Protein AF-A0A4Q0AKB0-F1 (afdb_monomer)

Secondary structure (DSSP, 8-state):
----S-S-TT-----SEEEE--SHHHHHHHHHHHHTT--EEEE-SS-TTTHHHH-S----

Foldseek 3Di:
DDDDPDDPPPDDDDFQEEAEAQAPVVVVVVVVCVVVVGRYDYDHDDDHRPPNVVDPDDDD

InterPro domains:
  IPR036188 FAD/NAD(P)-binding domain superfamily [G3DSA:3.50.50.60] (1-60)
  IPR036188 FAD/NAD(P)-binding domain superfamily [SSF51905] (5-53)

Nearest PDB structures (foldseek):
  4ywo-assembly1_A-2  TM=8.297E-01  e=3.299E-01  Metallosphaera sedula DSM 5348
  8dp2-assembly1_A  TM=7.023E-01  e=1.586E+00  Pseudomonas aeruginosa PAO1
  4j49-assembly1_A  TM=3.822E-01  e=5.061E+00  Methanosarcina barkeri str. Fusaro

pLDDT: mean 86.34, std 15.08, range [51.75, 97.94]

Sequence (60 aa):
MNQLLNDNANADKVYDCVMVGAGPAALAAAVYTARENIETVLYERGVIGGLAAVTDKVDN

Solvent-accessible surface area (backbone atoms only — not comparable to full-atom values): 4065 Å² total; per-residue (Å²): 137,92,90,88,86,76,89,62,97,78,62,81,84,83,63,82,37,81,41,85,37,36,24,63,68,46,51,54,50,50,56,55,36,54,74,70,71,44,48,68,47,71,50,65,89,82,57,74,35,35,68,74,63,77,49,97,73,87,87,136

Organism: NCBI:txid2506947

Radius of gyration: 17.66 Å; Cα contacts (8 Å, |Δi|>4): 56; chains: 1; bounding box: 36×40×45 Å

Mean predicted aligned error: 8.7 Å

Structure (mmCIF, N/CA/C/O backbone):
data_AF-A0A4Q0AKB0-F1
#
_entry.id   AF-A0A4Q0AKB0-F1
#
loop_
_atom_site.group_PDB
_atom_site.id
_atom_site.type_symbol
_atom_site.label_atom_id
_atom_site.label_alt_id
_atom_site.label_comp_id
_atom_site.label_asym_id
_atom_site.label_entity_id
_atom_site.label_seq_id
_atom_site.pdbx_PDB_ins_code
_atom_site.Cartn_x
_atom_site.Cartn_y
_atom_site.Cartn_z
_atom_site.occupancy
_atom_site.B_iso_or_equiv
_atom_site.auth_seq_id
_atom_site.auth_comp_id
_atom_site.auth_asym_id
_atom_site.auth_atom_id
_atom_site.pdbx_PDB_model_num
ATOM 1 N N . MET A 1 1 ? -15.831 -27.008 30.511 1.00 51.75 1 MET A N 1
ATOM 2 C CA . MET A 1 1 ? -15.049 -27.637 29.426 1.00 51.75 1 MET A CA 1
ATOM 3 C C . MET A 1 1 ? -15.951 -27.677 28.200 1.00 51.75 1 MET A C 1
ATOM 5 O O . MET A 1 1 ? -16.997 -28.299 28.294 1.00 51.75 1 MET A O 1
ATOM 9 N N . ASN A 1 2 ? -15.557 -26.979 27.130 1.00 54.09 2 ASN A N 1
ATOM 10 C CA . ASN A 1 2 ? -16.256 -26.736 25.852 1.00 54.09 2 ASN A CA 1
ATOM 11 C C . ASN A 1 2 ? -17.359 -25.665 25.838 1.00 54.09 2 ASN A C 1
ATOM 13 O O . ASN A 1 2 ? -18.483 -25.927 26.247 1.00 54.09 2 ASN A O 1
ATOM 17 N N . GLN A 1 3 ? -16.985 -24.481 25.315 1.00 51.88 3 GLN A N 1
ATOM 18 C CA . GLN A 1 3 ? -17.663 -23.704 24.249 1.00 51.88 3 GLN A CA 1
ATOM 19 C C . GLN A 1 3 ? -17.477 -22.176 24.419 1.00 51.88 3 GLN A C 1
ATOM 21 O O . GLN A 1 3 ? -18.447 -21.445 24.554 1.00 51.88 3 GLN A O 1
ATOM 26 N N . LEU A 1 4 ? -16.227 -21.681 24.421 1.00 52.78 4 LEU A N 1
ATOM 27 C CA . LEU A 1 4 ? -15.915 -20.232 24.438 1.0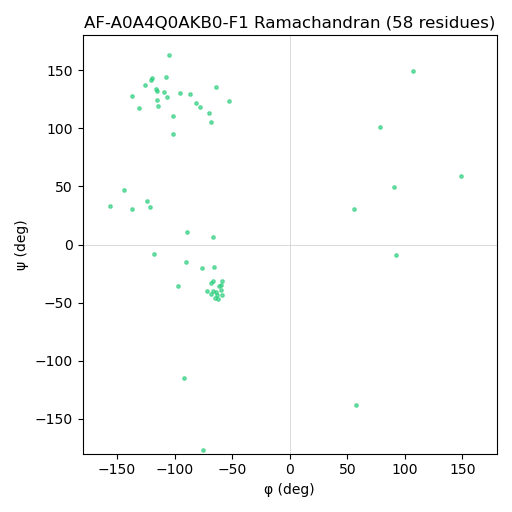0 52.78 4 LEU A CA 1
ATOM 28 C C . LEU A 1 4 ? -14.774 -19.844 23.470 1.00 52.78 4 LEU A C 1
ATOM 30 O O . LEU A 1 4 ? -14.016 -18.919 23.727 1.00 52.78 4 LEU A O 1
ATOM 34 N N . LEU A 1 5 ? -14.619 -20.569 22.358 1.00 57.78 5 LEU A N 1
ATOM 35 C CA . LEU A 1 5 ? -13.589 -20.299 21.339 1.00 57.78 5 LEU A CA 1
ATOM 36 C C . LEU A 1 5 ? -14.195 -20.045 19.953 1.00 57.78 5 LEU A C 1
ATOM 38 O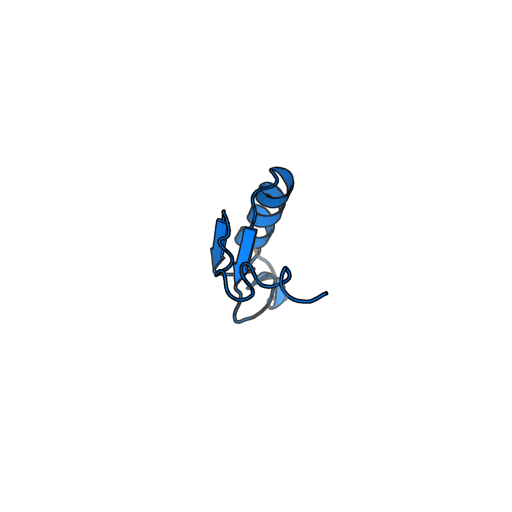 O . LEU A 1 5 ? -13.608 -20.441 18.952 1.00 57.78 5 LEU A O 1
ATOM 42 N N . ASN A 1 6 ? -15.390 -19.451 19.866 1.00 58.28 6 ASN A N 1
ATOM 43 C CA . ASN A 1 6 ? -16.011 -19.264 18.555 1.00 58.28 6 ASN A CA 1
ATOM 44 C C . ASN A 1 6 ? -16.794 -17.966 18.384 1.00 58.28 6 ASN A C 1
ATOM 46 O O . ASN A 1 6 ? -17.880 -17.974 17.813 1.00 58.28 6 ASN A O 1
ATOM 50 N N . ASP A 1 7 ? -16.189 -16.857 18.797 1.00 60.28 7 ASP A N 1
ATOM 51 C CA . ASP A 1 7 ? -16.615 -15.546 18.331 1.00 60.28 7 ASP A CA 1
ATOM 52 C C . ASP A 1 7 ? -15.620 -15.106 17.248 1.00 60.28 7 ASP A C 1
ATOM 54 O O . ASP A 1 7 ? -14.560 -14.554 17.534 1.00 60.28 7 ASP A O 1
ATOM 58 N N . ASN A 1 8 ? -15.993 -15.372 15.990 1.00 59.09 8 ASN A N 1
ATOM 59 C CA . ASN A 1 8 ? -15.447 -14.763 14.766 1.00 59.09 8 ASN A CA 1
ATOM 60 C C . ASN A 1 8 ? -14.244 -15.437 14.079 1.00 59.09 8 ASN A C 1
ATOM 62 O O . ASN A 1 8 ? -13.325 -14.759 13.629 1.00 59.09 8 ASN A O 1
ATOM 66 N N . ALA A 1 9 ? -14.295 -16.748 13.831 1.00 55.84 9 ALA A N 1
ATOM 67 C CA . ALA A 1 9 ? -13.382 -17.401 12.875 1.00 55.84 9 ALA A CA 1
ATOM 68 C C . ALA A 1 9 ? -13.592 -16.969 11.396 1.00 55.84 9 ALA A C 1
ATOM 70 O O . ALA A 1 9 ? -13.009 -17.564 10.494 1.00 55.84 9 ALA A O 1
ATOM 71 N N . ASN A 1 10 ? -14.453 -15.976 11.136 1.00 59.47 10 ASN A N 1
ATOM 72 C CA . ASN A 1 10 ? -14.811 -15.512 9.794 1.00 59.47 10 ASN A CA 1
ATOM 73 C C . ASN A 1 10 ? -15.316 -14.052 9.789 1.00 59.47 10 ASN A C 1
ATOM 75 O O . ASN A 1 10 ? -16.236 -13.713 9.051 1.00 59.47 10 ASN A O 1
ATOM 79 N N . ALA A 1 11 ? -14.787 -13.193 10.670 1.00 68.25 11 ALA A N 1
ATOM 80 C CA . ALA A 1 11 ? -14.985 -11.756 10.491 1.00 68.25 11 ALA A CA 1
ATOM 81 C C . ALA A 1 11 ? -14.013 -11.281 9.410 1.00 68.25 11 ALA A C 1
ATOM 83 O O . ALA A 1 11 ? -12.798 -11.413 9.578 1.00 68.25 11 ALA A O 1
ATOM 84 N N . ASP A 1 12 ? -14.548 -10.757 8.306 1.00 82.81 12 ASP A N 1
ATOM 85 C CA . ASP A 1 12 ? -13.737 -10.106 7.282 1.00 82.81 12 ASP A CA 1
ATOM 86 C C . ASP A 1 12 ? -12.876 -9.031 7.946 1.00 82.81 12 ASP A C 1
ATOM 88 O O . ASP A 1 12 ? -13.372 -8.151 8.657 1.00 82.81 12 ASP A O 1
ATOM 92 N N . LYS A 1 13 ? -11.559 -9.133 7.755 1.00 85.00 13 LYS A N 1
ATOM 93 C CA . LYS A 1 13 ? -10.620 -8.182 8.335 1.00 85.00 13 LYS A CA 1
ATOM 94 C C . LYS A 1 13 ? -10.771 -6.838 7.623 1.00 85.00 13 LYS A C 1
ATOM 96 O O . LYS A 1 13 ? -10.452 -6.720 6.441 1.00 85.00 13 LYS A O 1
ATOM 101 N N . VAL A 1 14 ? -11.257 -5.837 8.351 1.00 90.94 14 VAL A N 1
ATOM 102 C CA . VAL A 1 14 ? -11.366 -4.456 7.870 1.00 90.94 14 VAL A CA 1
ATOM 103 C C . VAL A 1 14 ? -10.047 -3.744 8.142 1.00 90.94 14 VAL A C 1
ATOM 105 O O . VAL A 1 14 ? -9.547 -3.795 9.259 1.00 90.94 14 VAL A O 1
ATOM 108 N N . TYR A 1 15 ? -9.495 -3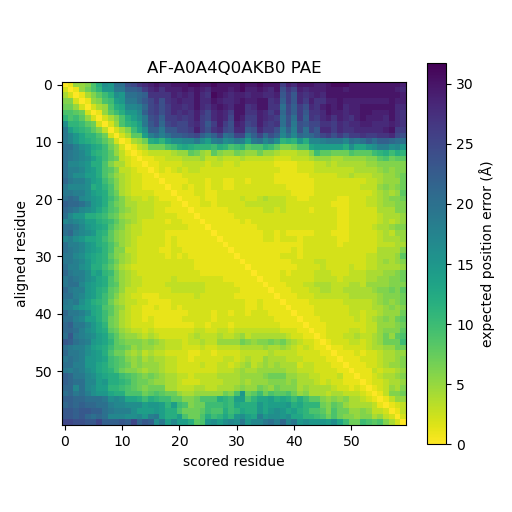.100 7.117 1.00 94.62 15 TYR A N 1
ATOM 109 C CA . TYR A 1 15 ? -8.288 -2.281 7.208 1.00 94.62 15 TYR A CA 1
ATOM 110 C C . TYR A 1 15 ? -8.663 -0.802 7.093 1.00 94.62 15 TYR A C 1
ATOM 112 O O . TYR A 1 15 ? -9.538 -0.456 6.297 1.00 94.62 15 TYR A O 1
ATOM 120 N N . ASP A 1 16 ? -7.969 0.070 7.825 1.00 96.12 16 ASP A N 1
ATOM 121 C CA . ASP A 1 16 ? -8.184 1.523 7.768 1.00 96.12 16 ASP A CA 1
ATOM 122 C C . ASP A 1 16 ? -7.739 2.117 6.426 1.00 96.12 16 ASP A C 1
ATOM 124 O O . ASP A 1 16 ? -8.320 3.082 5.924 1.00 96.12 16 ASP A O 1
ATOM 128 N N . CYS A 1 17 ? -6.691 1.542 5.832 1.00 95.38 17 CYS A N 1
ATOM 129 C CA . CYS A 1 17 ? -6.152 1.973 4.552 1.00 95.38 17 CYS A CA 1
ATOM 130 C C . CYS A 1 17 ? -5.823 0.774 3.660 1.00 95.38 17 CYS A C 1
ATOM 132 O O . CYS A 1 17 ? -5.089 -0.138 4.042 1.00 95.38 17 CYS A O 1
ATOM 134 N N . VAL A 1 18 ? -6.336 0.804 2.430 1.00 96.62 18 VAL A N 1
ATOM 135 C CA . VAL A 1 18 ? -6.022 -0.182 1.393 1.00 96.62 18 VAL A CA 1
ATOM 136 C C . VAL A 1 18 ? -5.296 0.524 0.260 1.00 96.62 18 VAL A C 1
ATOM 138 O O . VAL A 1 18 ? -5.815 1.474 -0.326 1.00 96.62 18 VAL A O 1
ATOM 141 N N . MET A 1 19 ? -4.108 0.036 -0.076 1.00 96.25 19 MET A N 1
ATOM 142 C CA . MET A 1 19 ? -3.336 0.504 -1.220 1.00 96.25 19 MET A CA 1
ATOM 143 C C . MET A 1 19 ? -3.328 -0.570 -2.306 1.00 96.25 19 MET A C 1
ATOM 145 O O . MET A 1 19 ? -3.050 -1.744 -2.050 1.00 96.25 19 MET A O 1
ATOM 149 N N . VAL A 1 20 ? -3.627 -0.158 -3.537 1.00 96.38 20 VAL A N 1
ATOM 150 C CA . VAL A 1 20 ? -3.547 -1.022 -4.719 1.00 96.38 20 VAL A 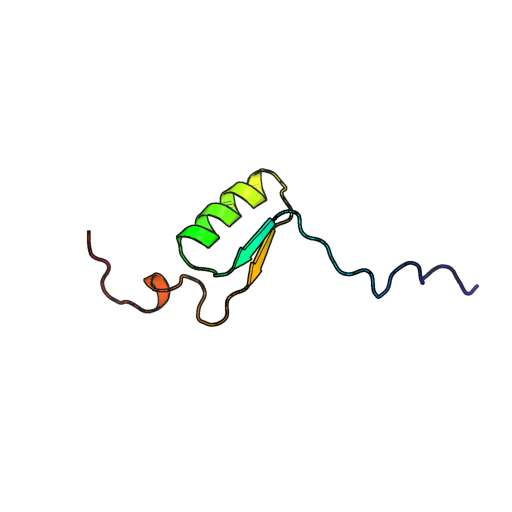CA 1
ATOM 151 C C . VAL A 1 20 ? -2.254 -0.691 -5.454 1.00 96.38 20 VAL A C 1
ATOM 153 O O . VAL A 1 20 ? -2.107 0.388 -6.025 1.00 96.38 20 VAL A O 1
ATOM 156 N N . GLY A 1 21 ? -1.319 -1.631 -5.412 1.00 95.25 21 GLY A N 1
ATOM 157 C CA . GLY A 1 21 ? 0.052 -1.498 -5.883 1.00 95.25 21 GLY A CA 1
ATOM 158 C C . GLY A 1 21 ? 1.063 -1.407 -4.736 1.00 95.25 21 GLY A C 1
ATOM 159 O O . GLY A 1 21 ? 0.776 -0.873 -3.667 1.00 95.25 21 GLY A O 1
ATOM 160 N N . ALA A 1 22 ? 2.276 -1.900 -4.978 1.00 96.38 22 ALA A N 1
ATOM 161 C CA . ALA A 1 22 ? 3.427 -1.832 -4.077 1.00 96.38 22 ALA A CA 1
ATOM 162 C C . ALA A 1 22 ? 4.636 -1.165 -4.758 1.00 96.38 22 ALA A C 1
ATOM 164 O O . ALA A 1 22 ? 5.778 -1.573 -4.564 1.00 96.38 22 ALA A O 1
ATOM 165 N N . GLY A 1 23 ? 4.387 -0.138 -5.578 1.00 95.50 23 GLY A N 1
ATOM 166 C CA . GLY A 1 23 ? 5.426 0.717 -6.161 1.00 95.50 23 GLY A CA 1
ATOM 167 C C . GLY A 1 23 ? 6.021 1.726 -5.163 1.00 95.50 23 GLY A C 1
ATOM 168 O O . GLY A 1 23 ? 5.619 1.758 -4.000 1.00 95.50 23 GLY A O 1
ATOM 169 N N . PRO A 1 24 ? 6.932 2.613 -5.608 1.00 95.31 24 PRO A N 1
ATOM 170 C CA . PRO A 1 24 ? 7.635 3.547 -4.723 1.00 95.31 24 PRO A CA 1
ATOM 171 C C . PRO A 1 24 ? 6.685 4.480 -3.965 1.00 95.31 24 PRO A C 1
ATOM 173 O O . PRO A 1 24 ? 6.872 4.718 -2.777 1.00 95.31 24 PRO A O 1
ATOM 176 N N . ALA A 1 25 ? 5.628 4.955 -4.631 1.00 95.19 25 ALA A N 1
ATOM 177 C CA . ALA A 1 25 ? 4.624 5.822 -4.020 1.00 95.19 25 ALA A CA 1
ATOM 178 C C . ALA A 1 25 ? 3.829 5.109 -2.912 1.00 95.19 25 ALA A C 1
ATOM 180 O O . ALA A 1 25 ? 3.668 5.657 -1.824 1.00 95.19 25 ALA A O 1
ATOM 181 N N . ALA A 1 26 ? 3.372 3.877 -3.164 1.00 96.94 26 ALA A N 1
ATOM 182 C CA . ALA A 1 26 ? 2.609 3.098 -2.189 1.00 96.94 26 ALA A CA 1
ATOM 183 C C . ALA A 1 26 ? 3.479 2.672 -1.001 1.00 96.94 26 ALA A C 1
ATOM 185 O O . ALA A 1 26 ? 3.068 2.804 0.146 1.00 96.94 26 ALA A O 1
ATOM 186 N N . LEU A 1 27 ? 4.714 2.234 -1.259 1.00 96.75 27 LEU A N 1
ATOM 187 C CA . LEU A 1 27 ? 5.664 1.887 -0.202 1.00 96.75 27 LEU A CA 1
ATOM 188 C C . LEU A 1 27 ? 6.035 3.105 0.651 1.00 96.75 27 LEU A C 1
ATOM 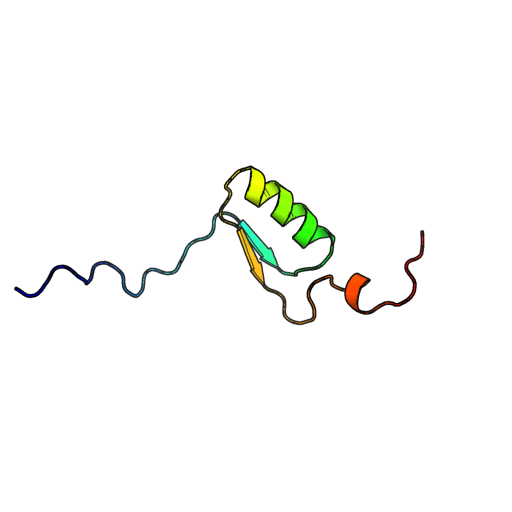190 O O . LEU A 1 27 ? 6.086 2.995 1.872 1.00 96.75 27 LEU A O 1
ATOM 194 N N . ALA A 1 28 ? 6.239 4.275 0.037 1.00 96.56 28 ALA A N 1
ATOM 195 C CA . ALA A 1 28 ? 6.476 5.508 0.779 1.00 96.56 28 ALA A CA 1
ATOM 196 C C . ALA A 1 28 ? 5.272 5.867 1.660 1.00 96.56 28 ALA A C 1
ATOM 198 O O . ALA A 1 28 ? 5.446 6.131 2.847 1.00 96.56 28 ALA A O 1
ATOM 199 N N . ALA A 1 29 ? 4.053 5.817 1.115 1.00 97.06 29 ALA A N 1
ATOM 200 C CA . ALA A 1 29 ? 2.837 6.064 1.883 1.00 97.06 29 ALA A CA 1
ATOM 201 C C . ALA A 1 29 ? 2.690 5.077 3.054 1.00 97.06 29 ALA A C 1
ATOM 203 O O . ALA A 1 29 ? 2.422 5.508 4.172 1.00 97.06 29 ALA A O 1
ATOM 204 N N . ALA A 1 30 ? 2.953 3.787 2.824 1.00 97.25 30 ALA A N 1
ATOM 205 C CA . ALA A 1 30 ? 2.876 2.739 3.839 1.00 97.25 30 ALA A CA 1
ATOM 206 C C . ALA A 1 30 ? 3.820 2.980 5.027 1.00 97.25 30 ALA A C 1
ATOM 208 O O . ALA A 1 30 ? 3.473 2.683 6.167 1.00 97.25 30 ALA A O 1
ATOM 209 N N . VAL A 1 31 ? 5.002 3.558 4.788 1.00 97.38 31 VAL A N 1
ATOM 210 C CA . VAL A 1 31 ? 5.916 3.947 5.874 1.00 97.38 31 VAL A CA 1
ATOM 211 C C . VAL A 1 31 ? 5.285 5.022 6.759 1.00 97.38 31 VAL A C 1
ATOM 213 O O . VAL A 1 31 ? 5.378 4.936 7.981 1.00 97.38 31 VAL A O 1
ATOM 216 N N . TYR A 1 32 ? 4.639 6.032 6.175 1.00 97.44 32 TYR A N 1
ATOM 217 C CA . TYR A 1 32 ? 3.995 7.090 6.957 1.00 97.44 32 TYR A CA 1
ATOM 218 C C . TYR A 1 32 ? 2.730 6.603 7.664 1.00 97.44 32 TYR A C 1
ATOM 220 O O . TYR A 1 32 ? 2.537 6.935 8.829 1.00 97.44 32 TYR A O 1
ATOM 228 N N . THR A 1 33 ? 1.908 5.771 7.024 1.00 97.56 33 THR A N 1
ATOM 229 C CA . THR A 1 33 ? 0.709 5.224 7.673 1.00 97.56 33 THR A CA 1
ATOM 230 C C . THR A 1 33 ? 1.066 4.283 8.823 1.00 97.56 33 THR A C 1
ATOM 232 O O . THR A 1 33 ? 0.471 4.381 9.894 1.00 97.56 33 THR A O 1
ATOM 235 N N . ALA A 1 34 ? 2.103 3.453 8.666 1.00 95.94 34 ALA A N 1
ATOM 236 C CA . ALA A 1 34 ? 2.600 2.597 9.741 1.00 95.94 34 ALA A CA 1
ATOM 237 C C . ALA A 1 34 ? 3.100 3.406 10.951 1.00 95.94 34 ALA A C 1
ATOM 239 O O . ALA A 1 34 ? 2.899 2.994 12.092 1.00 95.94 34 ALA A O 1
ATOM 240 N N . ARG A 1 35 ? 3.718 4.575 10.725 1.00 97.88 35 ARG A N 1
ATOM 241 C CA . ARG A 1 35 ? 4.180 5.463 11.809 1.00 97.88 35 ARG A CA 1
ATOM 242 C C . ARG A 1 35 ? 3.038 6.069 12.617 1.00 97.88 35 ARG A C 1
ATOM 244 O O . ARG A 1 35 ? 3.202 6.277 13.814 1.00 97.88 35 ARG A O 1
ATOM 251 N N . GLU A 1 36 ? 1.900 6.305 11.978 1.00 97.94 36 GLU A N 1
ATOM 252 C CA . GLU A 1 36 ? 0.689 6.822 12.620 1.00 97.94 36 GLU A CA 1
ATOM 253 C C . GLU A 1 36 ? -0.223 5.700 13.156 1.00 97.94 36 GLU A C 1
ATOM 255 O O . GLU A 1 36 ? -1.351 5.964 13.559 1.00 97.94 36 GLU A O 1
ATOM 260 N N . ASN A 1 37 ? 0.255 4.447 13.187 1.00 96.12 37 ASN A N 1
ATOM 261 C CA . ASN A 1 37 ? -0.516 3.260 13.587 1.00 96.12 37 ASN A CA 1
ATOM 262 C C . ASN A 1 37 ? -1.819 3.058 12.787 1.00 96.12 37 ASN A C 1
ATOM 264 O O . ASN A 1 37 ? -2.781 2.499 13.305 1.00 96.12 37 ASN A O 1
ATOM 268 N N . ILE A 1 38 ? -1.852 3.489 11.525 1.00 97.50 38 ILE A N 1
ATOM 269 C CA . ILE A 1 38 ? -2.988 3.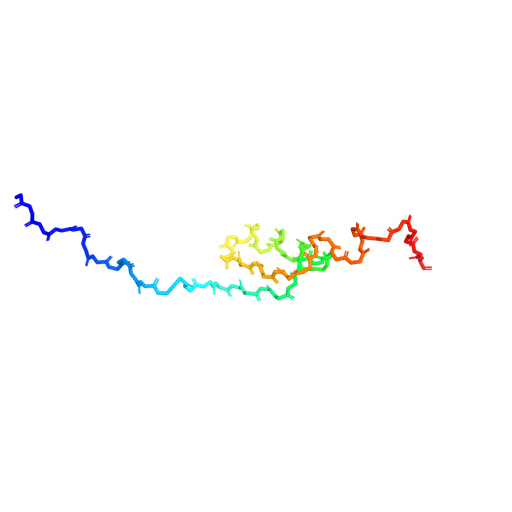259 10.625 1.00 97.50 38 ILE A CA 1
ATOM 270 C C . ILE A 1 38 ? -2.871 1.844 10.061 1.00 97.50 38 ILE A C 1
ATOM 272 O O . ILE A 1 38 ? -1.873 1.521 9.400 1.00 97.50 38 ILE A O 1
ATOM 276 N N . GLU A 1 39 ? -3.884 1.000 10.276 1.00 96.62 39 GLU A N 1
ATOM 277 C CA . GLU A 1 39 ? -3.836 -0.375 9.795 1.00 96.62 39 GLU A CA 1
ATOM 278 C C . GLU A 1 39 ? -3.909 -0.402 8.263 1.00 96.62 39 GLU A C 1
ATOM 280 O O . GLU A 1 39 ? -4.945 -0.149 7.647 1.00 96.62 39 GLU A O 1
ATOM 285 N N . THR A 1 40 ? -2.765 -0.678 7.636 1.00 96.38 40 THR A N 1
ATOM 286 C CA . THR A 1 40 ? -2.583 -0.534 6.190 1.00 96.38 40 THR A CA 1
ATOM 287 C C . THR A 1 40 ? -2.301 -1.881 5.544 1.00 96.38 40 THR A C 1
ATOM 289 O O . THR A 1 40 ? -1.434 -2.627 6.004 1.00 96.38 40 THR A O 1
ATOM 292 N N . VAL A 1 41 ? -2.980 -2.172 4.436 1.00 96.50 41 VAL A N 1
ATOM 293 C CA . VAL A 1 41 ? -2.703 -3.334 3.582 1.00 96.50 41 VAL A CA 1
ATOM 294 C C . VAL A 1 41 ? -2.351 -2.892 2.166 1.00 96.50 41 VAL A C 1
ATOM 296 O O . VAL A 1 41 ? -2.931 -1.949 1.629 1.00 96.50 41 VAL A O 1
ATOM 299 N N . LEU A 1 42 ? -1.390 -3.587 1.557 1.00 97.00 42 LEU A N 1
ATOM 300 C CA . LEU A 1 42 ? -0.984 -3.385 0.171 1.00 97.00 42 LEU A CA 1
ATOM 301 C C . LEU A 1 42 ? -1.306 -4.645 -0.631 1.00 97.00 42 LEU A C 1
ATOM 303 O O . LEU A 1 42 ? -0.941 -5.748 -0.224 1.00 97.00 42 LEU A O 1
ATOM 307 N N . TYR A 1 43 ? -1.930 -4.475 -1.792 1.00 96.50 43 TYR A N 1
ATOM 308 C CA . TYR A 1 43 ? -2.142 -5.552 -2.757 1.00 96.50 43 TYR A CA 1
ATOM 309 C C . TYR A 1 43 ? -1.350 -5.275 -4.030 1.00 96.50 43 TYR A C 1
ATOM 311 O O . TYR A 1 43 ? -1.603 -4.288 -4.712 1.00 96.50 43 TYR A O 1
ATOM 319 N N . GLU A 1 44 ? -0.419 -6.161 -4.375 1.00 96.06 44 GLU A N 1
ATOM 320 C CA . GLU A 1 44 ? 0.384 -6.078 -5.597 1.00 96.06 44 GLU A CA 1
ATOM 321 C C . GLU A 1 44 ? 0.260 -7.373 -6.401 1.00 96.06 44 GLU A C 1
ATOM 323 O O . GLU A 1 44 ? 0.283 -8.468 -5.840 1.00 96.06 44 GLU A O 1
ATOM 328 N N . ARG A 1 45 ? 0.123 -7.240 -7.723 1.00 94.25 45 ARG A N 1
ATOM 329 C CA . ARG A 1 45 ? 0.022 -8.370 -8.657 1.00 94.25 45 ARG A CA 1
ATOM 330 C C . ARG A 1 45 ? 1.368 -8.706 -9.302 1.00 94.25 45 ARG A C 1
ATOM 332 O O . ARG A 1 45 ? 1.606 -9.864 -9.630 1.00 94.25 45 ARG A O 1
ATOM 339 N N . GLY A 1 46 ? 2.180 -7.690 -9.572 1.00 92.75 46 GLY A N 1
ATOM 340 C CA . GLY A 1 46 ? 3.484 -7.783 -10.211 1.00 92.75 46 GLY A CA 1
ATOM 341 C C . GLY A 1 46 ? 4.600 -7.927 -9.185 1.00 92.75 46 GLY A C 1
ATOM 342 O O . GLY A 1 46 ? 4.687 -8.935 -8.489 1.00 92.75 46 GLY A O 1
ATOM 343 N N . VAL A 1 47 ? 5.475 -6.923 -9.118 1.00 93.38 47 VAL A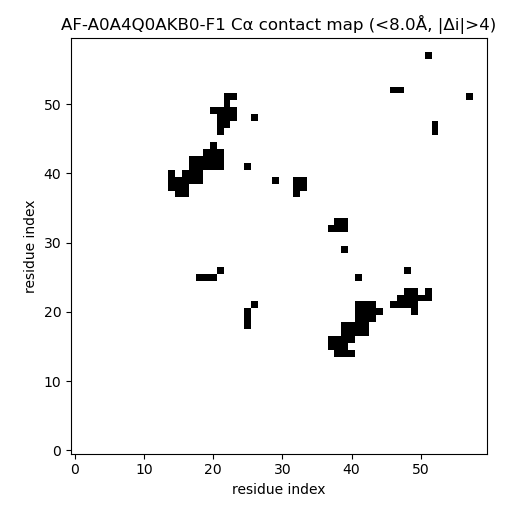 N 1
ATOM 344 C CA . VAL A 1 47 ? 6.645 -6.939 -8.234 1.00 93.38 47 VAL A CA 1
ATOM 345 C C . VAL A 1 47 ? 6.598 -5.783 -7.245 1.00 93.38 47 VAL A C 1
ATOM 347 O O . VAL A 1 47 ? 6.199 -4.665 -7.581 1.00 93.38 47 VAL A O 1
ATOM 350 N N . ILE A 1 48 ? 7.062 -6.044 -6.026 1.00 94.56 48 ILE A N 1
ATOM 351 C CA . ILE A 1 48 ? 7.271 -5.002 -5.021 1.00 94.56 48 ILE A CA 1
ATOM 352 C C . ILE A 1 48 ? 8.360 -4.049 -5.530 1.00 94.56 48 ILE A C 1
ATOM 354 O O . ILE A 1 48 ? 9.378 -4.486 -6.056 1.00 94.56 48 ILE A O 1
ATOM 358 N N . GLY A 1 49 ? 8.138 -2.746 -5.383 1.00 92.94 49 GLY A N 1
ATOM 359 C CA . GLY A 1 49 ? 8.980 -1.681 -5.928 1.00 92.94 49 GLY A CA 1
ATOM 360 C C . GLY A 1 49 ? 8.536 -1.183 -7.308 1.00 92.94 49 GLY A C 1
ATOM 361 O O . GLY A 1 49 ? 9.007 -0.135 -7.751 1.00 92.94 49 GLY A O 1
ATOM 362 N N . GLY A 1 50 ? 7.583 -1.853 -7.968 1.00 92.50 50 GLY A N 1
ATOM 363 C CA . GLY A 1 50 ? 7.041 -1.433 -9.264 1.00 92.50 50 GLY A CA 1
ATOM 364 C C . GLY A 1 50 ? 8.127 -1.296 -10.337 1.00 92.50 50 GLY A C 1
ATOM 365 O O . GLY A 1 50 ? 9.041 -2.113 -10.410 1.00 92.50 50 GLY A O 1
ATOM 366 N N . LEU A 1 51 ? 8.060 -0.240 -11.157 1.00 91.06 51 LEU A N 1
ATOM 367 C CA . LEU A 1 51 ? 9.062 0.008 -12.207 1.00 91.06 51 LEU A CA 1
ATOM 368 C C . LEU A 1 51 ? 10.489 0.147 -11.659 1.00 91.06 51 LEU A C 1
ATOM 370 O O . LEU A 1 51 ? 11.431 -0.269 -12.324 1.00 91.06 51 LEU A O 1
ATOM 374 N N . ALA A 1 52 ? 10.654 0.667 -10.439 1.00 90.12 52 ALA A N 1
ATOM 375 C CA . ALA A 1 52 ? 11.973 0.821 -9.826 1.00 90.12 52 ALA A CA 1
ATOM 376 C C . ALA A 1 52 ? 12.657 -0.525 -9.529 1.00 90.12 52 ALA A C 1
ATOM 378 O O . ALA A 1 52 ? 13.871 -0.563 -9.372 1.00 90.12 52 ALA A O 1
ATOM 379 N N . ALA A 1 53 ? 11.900 -1.624 -9.459 1.00 90.00 53 ALA A N 1
ATOM 380 C CA . ALA A 1 53 ? 12.445 -2.957 -9.218 1.00 90.00 53 ALA A CA 1
ATOM 381 C C . ALA A 1 53 ? 12.817 -3.722 -10.500 1.00 90.00 53 ALA A C 1
ATOM 383 O O . ALA A 1 53 ? 13.510 -4.731 -10.414 1.00 90.00 53 ALA A O 1
ATOM 384 N N . VAL A 1 54 ? 12.354 -3.279 -11.674 1.00 89.94 54 VAL A N 1
ATOM 385 C CA . VAL A 1 54 ? 12.556 -3.993 -12.955 1.00 89.94 54 VAL A CA 1
ATOM 386 C C . VAL A 1 54 ? 13.360 -3.203 -13.983 1.00 89.94 54 VAL A C 1
ATOM 388 O O . VAL A 1 54 ? 13.698 -3.741 -15.033 1.00 89.94 54 VAL A O 1
ATOM 391 N N 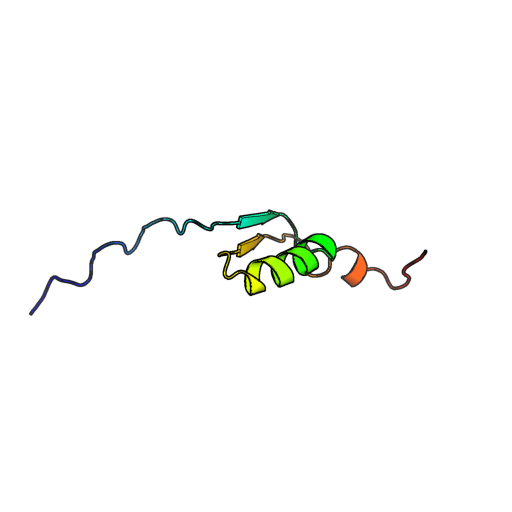. THR A 1 55 ? 13.648 -1.935 -13.704 1.00 87.75 55 THR A N 1
ATOM 392 C CA . THR A 1 55 ? 14.365 -1.041 -14.611 1.00 87.75 55 THR A CA 1
ATOM 393 C C . THR A 1 55 ? 15.786 -0.801 -14.110 1.00 87.75 55 THR A C 1
ATOM 395 O O . THR A 1 55 ? 15.984 -0.336 -12.992 1.00 87.75 55 THR A O 1
ATOM 398 N N . ASP A 1 56 ? 16.773 -1.032 -14.977 1.00 83.25 56 ASP A N 1
ATOM 399 C CA . ASP A 1 56 ? 18.199 -0.865 -14.653 1.00 83.25 56 ASP A CA 1
ATOM 400 C C . ASP A 1 56 ? 18.664 0.601 -14.621 1.00 83.25 56 ASP A C 1
ATOM 402 O O . ASP A 1 56 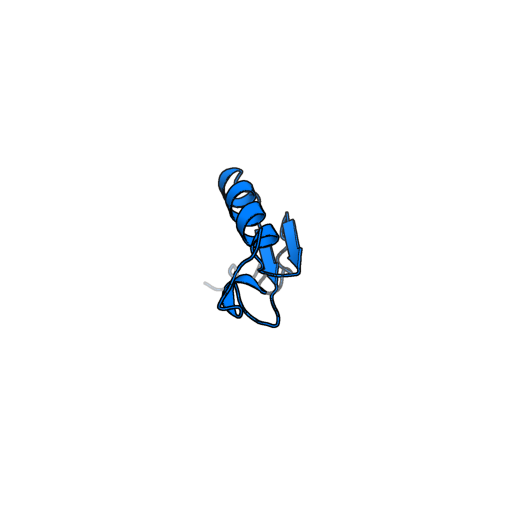? 19.712 0.921 -14.057 1.00 83.25 56 ASP A O 1
ATOM 406 N N . LYS A 1 57 ? 17.917 1.509 -15.262 1.00 81.50 57 LYS A N 1
ATOM 407 C CA . LYS A 1 57 ? 18.246 2.937 -15.352 1.00 81.50 57 LYS A CA 1
ATOM 408 C C . LYS A 1 57 ? 17.052 3.805 -14.994 1.00 81.50 57 LYS A C 1
ATOM 410 O O . LYS A 1 57 ? 16.050 3.812 -15.701 1.00 81.50 57 LYS A O 1
ATOM 415 N N . VAL A 1 58 ? 17.204 4.577 -13.928 1.00 79.06 58 VAL A N 1
ATOM 416 C CA . VAL A 1 58 ? 16.259 5.623 -13.534 1.00 79.06 58 VAL A CA 1
ATOM 417 C C . VAL A 1 58 ? 16.764 6.954 -14.097 1.00 79.06 58 VAL A C 1
ATOM 419 O O . VAL A 1 58 ? 17.947 7.257 -13.951 1.00 79.06 58 VAL A O 1
ATOM 422 N N . ASP A 1 59 ? 15.887 7.706 -14.761 1.00 79.62 59 ASP A N 1
ATOM 423 C CA . ASP A 1 59 ? 16.176 9.033 -15.329 1.00 79.62 59 ASP A CA 1
ATOM 424 C C . ASP A 1 59 ? 15.541 10.148 -14.470 1.00 79.62 59 ASP A C 1
ATOM 426 O O . ASP A 1 59 ? 14.671 9.850 -13.644 1.00 79.62 59 ASP A O 1
ATOM 430 N N . ASN A 1 60 ? 15.987 11.401 -14.643 1.00 65.19 60 ASN A N 1
ATOM 431 C CA . ASN A 1 60 ? 15.518 12.593 -13.906 1.00 65.19 60 ASN A CA 1
ATOM 432 C C . ASN A 1 60 ? 14.887 13.638 -14.831 1.00 65.19 60 ASN A C 1
ATOM 434 O O . ASN A 1 60 ? 15.635 14.197 -15.665 1.00 65.19 60 ASN A O 1
#